Protein AF-A0A3P8M3R8-F1 (afdb_monomer_lite)

pLDDT: mean 90.1, std 13.61, range [37.38, 97.44]

InterPro domains:
  IPR016039 Thiolase-like [G3DSA:3.40.47.10] (1-56)
  IPR016039 Thiolase-like [SSF53901] (2-58)
  IPR020617 Thiolase, C-terminal [PF02803] (1-56)
  IPR050215 3-ketoacyl-CoA thiolase-like [PTHR43853] (1-55)

Foldseek 3Di:
DLADDDPPVLRLLRVQSSVVSVCVVVVHAPVVDPDDDDDPPDPVSVVVNCVSSVHDPDDPPD

Radius of gyration: 12.23 Å; chains: 1; bounding box: 37×15×29 Å

Secondary structure (DSSP, 8-state):
-------GGGGGGTHHHHHHHHHHHHT--GGG-S------S-HHHHHHHHHHHT--------

Sequence (62 aa):
MATAGVEPRLMGLGPVPAVRKVLERAGLNINDMDVIELNEAFAAQALGVLRQLGVADRCRAR

Organism: Raoultella terrigena (NCBI:txid577)

Structure (mmCIF, N/CA/C/O backbone):
data_AF-A0A3P8M3R8-F1
#
_entry.id   AF-A0A3P8M3R8-F1
#
loop_
_atom_site.group_PDB
_atom_site.id
_atom_site.type_symbol
_atom_site.label_atom_id
_atom_site.label_alt_id
_atom_site.label_comp_id
_atom_site.label_asym_id
_atom_site.label_entity_id
_atom_site.label_seq_id
_atom_site.pdbx_PDB_ins_code
_atom_site.Cartn_x
_atom_site.Cartn_y
_atom_site.Cartn_z
_atom_site.occupancy
_atom_site.B_iso_or_equiv
_atom_site.auth_seq_id
_atom_site.auth_comp_id
_atom_site.auth_asym_id
_atom_site.auth_atom_id
_atom_site.pdbx_PDB_model_num
ATOM 1 N N . MET A 1 1 ? 8.085 8.825 10.015 1.00 69.56 1 MET A N 1
ATOM 2 C CA . MET A 1 1 ? 8.547 8.310 8.699 1.00 69.56 1 MET A CA 1
ATOM 3 C C . MET A 1 1 ? 8.135 6.851 8.484 1.00 69.56 1 MET A C 1
ATOM 5 O O . MET A 1 1 ? 8.787 5.963 9.029 1.00 69.56 1 MET A O 1
ATOM 9 N N . ALA A 1 2 ? 7.052 6.573 7.749 1.00 89.56 2 ALA A N 1
ATOM 10 C CA . ALA A 1 2 ? 6.593 5.212 7.415 1.00 89.56 2 ALA A CA 1
ATOM 11 C C . ALA A 1 2 ? 7.240 4.693 6.115 1.00 89.56 2 ALA A C 1
ATOM 13 O O . ALA A 1 2 ? 6.571 4.328 5.159 1.00 89.56 2 ALA A O 1
ATOM 14 N N . THR A 1 3 ? 8.570 4.701 6.070 1.00 91.44 3 THR A N 1
ATOM 15 C CA . THR A 1 3 ? 9.333 4.249 4.903 1.00 91.44 3 THR A CA 1
ATOM 16 C C . THR A 1 3 ? 9.462 2.729 4.889 1.00 91.44 3 THR A C 1
ATOM 18 O O . THR A 1 3 ? 9.673 2.108 5.940 1.00 91.44 3 THR A O 1
ATOM 21 N N . ALA A 1 4 ? 9.351 2.138 3.703 1.00 92.75 4 ALA A N 1
ATOM 22 C CA . ALA A 1 4 ? 9.573 0.721 3.457 1.00 92.75 4 ALA A CA 1
ATOM 23 C C . ALA A 1 4 ? 10.300 0.537 2.120 1.00 92.75 4 ALA A C 1
ATOM 25 O O . ALA A 1 4 ? 10.111 1.325 1.196 1.00 92.75 4 ALA A O 1
ATOM 26 N N . GLY A 1 5 ? 11.138 -0.495 2.047 1.00 92.81 5 GLY A N 1
ATOM 27 C CA . GLY A 1 5 ? 11.800 -0.926 0.822 1.00 92.81 5 GLY A CA 1
ATOM 28 C C . GLY A 1 5 ? 11.256 -2.277 0.375 1.00 92.81 5 GLY A C 1
ATOM 29 O O . GLY A 1 5 ? 10.817 -3.080 1.198 1.00 92.81 5 GLY A O 1
ATOM 30 N N . VAL A 1 6 ? 11.299 -2.518 -0.929 1.00 95.06 6 VAL A N 1
ATOM 31 C CA . VAL A 1 6 ? 10.995 -3.808 -1.558 1.00 95.06 6 VAL A CA 1
ATOM 32 C C . VAL A 1 6 ? 12.133 -4.166 -2.506 1.00 95.06 6 VAL A C 1
ATOM 34 O O . VAL A 1 6 ? 12.933 -3.303 -2.872 1.00 95.06 6 VAL A O 1
ATOM 37 N N . GLU A 1 7 ? 12.216 -5.431 -2.915 1.00 95.81 7 GLU A N 1
ATOM 38 C CA . GLU A 1 7 ? 13.165 -5.810 -3.960 1.00 95.81 7 GLU A CA 1
ATOM 39 C C . GLU A 1 7 ? 12.914 -5.001 -5.244 1.00 95.81 7 GLU A C 1
ATOM 41 O O . GLU A 1 7 ? 11.751 -4.794 -5.600 1.00 95.81 7 GLU A O 1
ATOM 46 N N . PRO A 1 8 ? 13.958 -4.610 -6.002 1.00 95.00 8 PRO A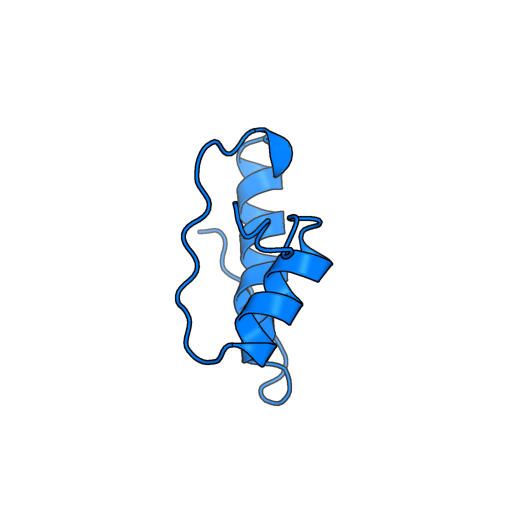 N 1
ATOM 47 C CA . PRO A 1 8 ? 13.792 -3.826 -7.230 1.00 95.00 8 PRO A CA 1
ATOM 48 C C . PRO A 1 8 ? 12.834 -4.465 -8.241 1.00 95.00 8 PRO A C 1
ATOM 50 O O . PRO A 1 8 ? 12.023 -3.777 -8.854 1.00 95.00 8 PRO A O 1
ATOM 53 N N . ARG A 1 9 ? 12.852 -5.800 -8.355 1.00 95.44 9 ARG A N 1
ATOM 54 C CA . ARG A 1 9 ? 11.937 -6.554 -9.229 1.00 95.44 9 ARG A CA 1
ATOM 55 C C . ARG A 1 9 ? 10.459 -6.451 -8.811 1.00 95.44 9 ARG A C 1
ATOM 57 O O . ARG A 1 9 ? 9.579 -6.723 -9.617 1.00 95.44 9 ARG A O 1
ATOM 64 N N . LEU A 1 10 ? 10.194 -6.078 -7.556 1.00 93.31 10 LEU A N 1
ATOM 65 C CA . LEU A 1 10 ? 8.868 -5.895 -6.957 1.00 93.31 10 LEU A CA 1
ATOM 66 C C . LEU A 1 10 ? 8.559 -4.420 -6.673 1.00 93.31 10 LEU A C 1
ATOM 68 O O . LEU A 1 10 ? 7.606 -4.140 -5.952 1.00 93.31 10 LEU A O 1
ATOM 72 N N . MET A 1 11 ? 9.340 -3.486 -7.225 1.00 93.38 11 MET A N 1
ATOM 73 C CA . MET A 1 11 ? 9.236 -2.034 -7.018 1.00 93.38 11 MET A CA 1
ATOM 74 C C . MET A 1 11 ? 7.790 -1.522 -6.950 1.00 93.38 11 MET A C 1
ATOM 76 O O . MET A 1 11 ? 7.451 -0.738 -6.067 1.00 93.38 11 MET A O 1
ATOM 80 N N . GLY A 1 12 ? 6.922 -1.995 -7.848 1.00 92.44 12 GLY A N 1
ATOM 81 C CA . GLY A 1 12 ? 5.526 -1.568 -7.898 1.00 92.44 12 GLY A CA 1
ATOM 82 C C . GLY A 1 12 ? 4.717 -1.851 -6.623 1.00 92.44 12 GLY A C 1
ATOM 83 O O . GLY A 1 12 ? 3.747 -1.155 -6.335 1.00 92.44 12 GLY A O 1
ATOM 84 N N . LEU A 1 13 ? 5.121 -2.832 -5.820 1.00 96.06 13 LEU A N 1
ATOM 85 C CA . LEU A 1 13 ? 4.459 -3.193 -4.566 1.00 96.06 13 LEU A CA 1
ATOM 86 C C . LEU A 1 13 ? 4.981 -2.406 -3.358 1.00 96.06 13 LEU A C 1
ATOM 88 O O . LEU A 1 13 ? 4.500 -2.626 -2.248 1.00 96.06 13 LEU A O 1
ATOM 92 N N . GLY A 1 14 ? 5.916 -1.470 -3.554 1.00 95.69 14 GLY A N 1
ATOM 93 C CA . GLY A 1 14 ? 6.452 -0.599 -2.502 1.00 95.69 14 GLY A CA 1
ATOM 94 C C . GLY A 1 14 ? 5.399 0.078 -1.607 1.00 95.69 14 GLY A C 1
ATOM 95 O O . GLY A 1 14 ? 5.612 0.139 -0.392 1.00 95.69 14 GLY A O 1
ATOM 96 N N . PRO A 1 15 ? 4.240 0.522 -2.135 1.00 96.25 15 PRO A N 1
ATOM 97 C CA . PRO A 1 15 ? 3.180 1.087 -1.308 1.00 96.25 15 PRO A CA 1
ATOM 98 C C . PRO A 1 15 ? 2.607 0.122 -0.262 1.00 96.25 15 PRO A C 1
ATOM 100 O O . PRO A 1 15 ? 2.230 0.574 0.811 1.00 96.25 15 PRO A O 1
ATOM 103 N N . VAL A 1 16 ? 2.574 -1.195 -0.501 1.00 96.31 16 VAL A N 1
ATOM 104 C CA . VAL A 1 16 ? 1.939 -2.160 0.421 1.00 96.31 16 VAL A CA 1
ATOM 105 C C . VAL A 1 16 ? 2.568 -2.141 1.824 1.00 96.31 16 VAL A C 1
ATOM 107 O O . VAL A 1 16 ? 1.846 -1.894 2.796 1.00 96.31 16 VAL A O 1
ATOM 110 N N . PRO A 1 17 ? 3.886 -2.370 1.993 1.00 96.94 17 PRO A N 1
ATOM 111 C CA . PRO A 1 17 ? 4.499 -2.316 3.316 1.00 96.94 17 PRO A CA 1
ATOM 112 C C . PRO A 1 17 ? 4.526 -0.894 3.894 1.00 96.94 17 PRO A C 1
ATOM 114 O O . PRO A 1 17 ? 4.443 -0.739 5.112 1.00 96.94 17 PRO A O 1
ATOM 117 N N . ALA A 1 18 ? 4.603 0.144 3.053 1.00 96.94 18 ALA A N 1
ATOM 118 C CA . ALA A 1 18 ? 4.571 1.533 3.512 1.00 96.94 18 ALA A CA 1
ATOM 119 C C . ALA A 1 18 ? 3.201 1.904 4.113 1.00 96.94 18 ALA A C 1
ATOM 121 O O . ALA A 1 18 ? 3.142 2.461 5.212 1.00 96.94 18 ALA A O 1
ATOM 122 N N . VAL A 1 19 ? 2.109 1.524 3.440 1.00 96.94 19 VAL A N 1
ATOM 123 C CA . VAL A 1 19 ? 0.730 1.756 3.892 1.00 96.94 19 VAL A CA 1
ATOM 124 C C . VAL A 1 19 ? 0.440 0.975 5.173 1.00 96.94 19 VAL A C 1
ATOM 126 O O . VAL A 1 19 ? -0.033 1.552 6.148 1.00 96.94 19 VAL A O 1
ATOM 129 N N . ARG A 1 20 ? 0.803 -0.313 5.241 1.00 96.69 20 ARG A N 1
ATOM 130 C CA . ARG A 1 20 ? 0.629 -1.100 6.479 1.00 96.69 20 ARG A CA 1
ATOM 131 C C . ARG A 1 20 ? 1.350 -0.461 7.668 1.00 96.69 20 ARG A C 1
ATOM 133 O O . ARG A 1 20 ? 0.772 -0.340 8.742 1.00 96.69 20 ARG A O 1
ATOM 140 N N . LYS A 1 21 ? 2.578 0.022 7.454 1.00 97.38 21 LYS A N 1
ATOM 141 C CA . LYS A 1 21 ? 3.384 0.678 8.492 1.00 97.38 21 LYS A CA 1
ATOM 142 C C . LYS A 1 21 ? 2.811 2.021 8.946 1.00 97.38 21 LYS A C 1
ATOM 144 O O . LYS A 1 21 ? 2.970 2.367 10.115 1.00 97.38 21 LYS A O 1
ATOM 149 N N . VAL A 1 22 ? 2.210 2.817 8.054 1.00 97.44 22 VAL A N 1
ATOM 150 C CA . VAL A 1 22 ? 1.582 4.087 8.467 1.00 97.44 22 VAL A CA 1
ATOM 151 C C . VAL A 1 22 ? 0.272 3.843 9.210 1.00 97.44 22 VAL A C 1
ATOM 153 O O . VAL A 1 22 ? 0.057 4.486 10.232 1.00 97.44 22 VAL A O 1
ATOM 156 N N . LEU A 1 23 ? -0.533 2.874 8.767 1.00 97.06 23 LEU A N 1
ATOM 157 C CA . LEU A 1 23 ? -1.787 2.493 9.422 1.00 97.06 23 LEU A CA 1
ATOM 158 C C . LEU A 1 23 ? -1.549 1.952 10.836 1.00 97.06 23 LEU A C 1
ATOM 160 O O . LEU A 1 23 ? -2.146 2.452 11.784 1.00 97.06 23 LEU A O 1
ATOM 164 N N . GLU A 1 24 ? -0.597 1.026 10.999 1.00 97.12 24 GLU A N 1
ATOM 165 C CA . GLU A 1 24 ? -0.210 0.491 12.314 1.00 97.12 24 GLU A CA 1
ATOM 166 C C . GLU A 1 24 ? 0.216 1.609 13.277 1.00 97.12 24 GLU A C 1
ATOM 168 O O . GLU A 1 24 ? -0.203 1.646 14.430 1.00 97.12 24 GLU A O 1
ATOM 173 N N . ARG A 1 25 ? 1.013 2.568 12.794 1.00 96.69 25 ARG A N 1
ATOM 174 C CA . ARG A 1 25 ? 1.478 3.699 13.609 1.00 96.69 25 ARG A CA 1
ATOM 175 C C . ARG A 1 25 ? 0.386 4.699 13.946 1.00 96.69 25 ARG A C 1
ATOM 177 O O . ARG A 1 25 ? 0.476 5.343 14.986 1.00 96.69 25 ARG A O 1
ATOM 184 N N . ALA A 1 26 ? -0.585 4.865 13.056 1.00 97.06 26 ALA A N 1
ATOM 185 C CA . ALA A 1 26 ? -1.737 5.723 13.278 1.00 97.06 26 ALA A CA 1
ATOM 186 C C . ALA A 1 26 ? -2.817 5.041 14.135 1.00 97.06 26 ALA A C 1
ATOM 188 O O . ALA A 1 26 ? -3.738 5.718 14.577 1.00 97.06 26 ALA A O 1
ATOM 189 N N . GLY A 1 27 ? -2.713 3.726 14.372 1.00 97.19 27 GLY A N 1
ATOM 190 C CA . GLY A 1 27 ? -3.766 2.946 15.020 1.00 97.19 27 GLY A CA 1
ATOM 191 C C . GLY A 1 27 ? -5.038 2.846 14.174 1.00 97.19 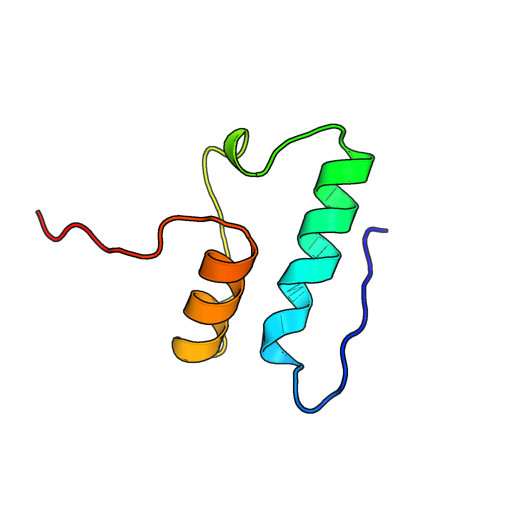27 GLY A C 1
ATOM 192 O O . GLY A 1 27 ? -6.121 2.721 14.736 1.00 97.19 27 GLY A O 1
ATOM 193 N N . LEU A 1 28 ? -4.911 2.934 12.846 1.00 97.44 28 LEU A N 1
ATOM 194 C CA . LEU A 1 28 ? -6.027 2.933 11.898 1.00 97.44 28 LEU A CA 1
ATOM 195 C C . LEU A 1 28 ? -6.051 1.647 11.072 1.00 97.44 28 LEU A C 1
ATOM 197 O O . LEU A 1 28 ? -5.035 0.976 10.873 1.00 97.44 28 LEU A O 1
ATOM 201 N N . ASN A 1 29 ? -7.222 1.329 10.544 1.00 96.19 29 ASN A N 1
ATOM 202 C CA . ASN A 1 29 ? -7.446 0.293 9.555 1.00 96.19 29 ASN A CA 1
ATOM 203 C C . ASN A 1 29 ? -7.540 0.901 8.145 1.00 96.19 29 ASN A C 1
ATOM 205 O O . ASN A 1 29 ? -7.902 2.060 7.969 1.00 96.19 29 ASN A O 1
ATOM 209 N N . ILE A 1 30 ? -7.260 0.100 7.112 1.00 94.81 30 ILE A N 1
ATOM 210 C CA . ILE A 1 30 ? -7.451 0.523 5.716 1.00 94.81 30 ILE A CA 1
ATOM 211 C C . ILE A 1 30 ? -8.912 0.900 5.428 1.00 94.81 30 ILE A C 1
ATOM 213 O O . ILE A 1 30 ? -9.167 1.785 4.620 1.00 94.81 30 ILE A O 1
ATOM 217 N N . ASN A 1 31 ? -9.859 0.265 6.124 1.00 94.25 31 ASN A N 1
ATOM 218 C CA . ASN A 1 31 ? -11.291 0.529 5.994 1.00 94.25 31 ASN A CA 1
ATOM 219 C C . ASN A 1 31 ? -11.731 1.848 6.643 1.00 94.25 31 ASN A C 1
ATOM 221 O O . ASN A 1 31 ? -12.865 2.261 6.428 1.00 94.25 31 ASN A O 1
ATOM 225 N N . ASP A 1 32 ? -10.856 2.501 7.412 1.00 96.25 32 ASP A N 1
ATOM 226 C CA . ASP A 1 32 ? -11.133 3.819 7.991 1.00 96.25 32 ASP A CA 1
ATOM 227 C C . ASP A 1 32 ? -10.843 4.949 6.987 1.00 96.25 32 ASP A C 1
ATOM 229 O O . ASP A 1 32 ? -11.053 6.120 7.291 1.00 96.25 32 ASP A O 1
ATOM 233 N N . MET A 1 33 ? -10.304 4.624 5.804 1.00 95.12 33 MET A N 1
ATOM 234 C CA . MET A 1 33 ? -9.973 5.600 4.770 1.00 95.12 33 MET A CA 1
ATOM 235 C C . MET A 1 33 ? -11.185 5.865 3.875 1.00 95.12 33 MET A C 1
ATOM 237 O O . MET A 1 33 ? -11.615 4.981 3.135 1.00 95.12 33 MET A O 1
ATOM 241 N N . ASP A 1 34 ? -11.679 7.103 3.877 1.00 93.38 34 ASP A N 1
ATOM 242 C CA . ASP A 1 34 ? -12.766 7.528 2.982 1.00 93.38 34 ASP A CA 1
ATOM 243 C C . ASP A 1 34 ? -12.330 7.558 1.509 1.00 93.38 34 ASP A C 1
ATOM 245 O O . ASP A 1 34 ? -13.105 7.254 0.602 1.00 93.38 34 ASP A O 1
ATOM 249 N N . VAL A 1 35 ? -11.073 7.945 1.267 1.00 92.94 35 VAL A N 1
ATOM 250 C CA . VAL A 1 35 ? -10.481 8.088 -0.067 1.00 92.94 35 VAL A CA 1
ATOM 251 C C . VAL A 1 35 ? -9.079 7.490 -0.063 1.00 92.94 35 VAL A C 1
ATOM 253 O O . VAL A 1 35 ? -8.288 7.733 0.849 1.00 92.94 35 VAL A O 1
ATOM 256 N N . ILE A 1 36 ? -8.762 6.723 -1.106 1.00 92.12 36 ILE A N 1
ATOM 257 C CA . ILE A 1 36 ? -7.441 6.129 -1.319 1.00 92.12 36 ILE A CA 1
ATOM 258 C C . ILE A 1 36 ? -6.894 6.651 -2.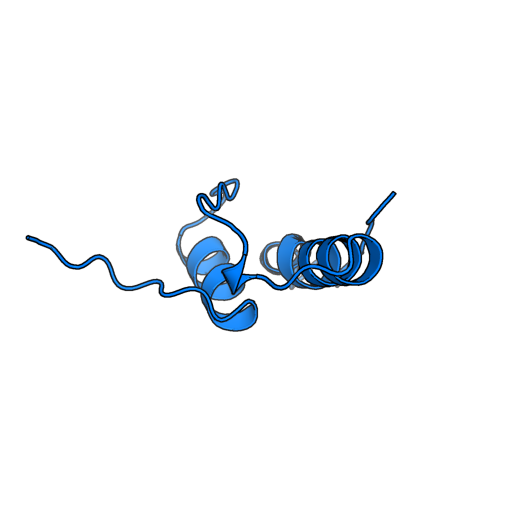643 1.00 92.12 36 ILE A C 1
ATOM 260 O O . ILE A 1 36 ? -7.352 6.257 -3.711 1.00 92.12 36 ILE A O 1
ATOM 264 N N . GLU A 1 37 ? -5.889 7.516 -2.554 1.00 93.25 37 GLU A N 1
ATOM 265 C CA . GLU A 1 37 ? -5.139 8.022 -3.702 1.00 93.25 37 GLU A CA 1
ATOM 266 C C . GLU A 1 37 ? -3.837 7.236 -3.840 1.00 93.25 37 GLU A C 1
ATOM 268 O O . GLU A 1 37 ? -2.981 7.236 -2.948 1.00 93.25 37 GLU A O 1
ATOM 273 N N . LEU A 1 38 ? -3.683 6.551 -4.969 1.00 91.94 38 LEU A N 1
ATOM 274 C CA . LEU A 1 38 ? -2.483 5.798 -5.299 1.00 91.94 38 LEU A CA 1
ATOM 275 C C . LEU A 1 38 ? -1.854 6.411 -6.545 1.00 91.94 38 LEU A C 1
ATOM 277 O O . LEU A 1 38 ? -2.518 6.568 -7.564 1.00 91.94 38 LEU A O 1
ATOM 281 N N . ASN A 1 39 ? -0.555 6.714 -6.494 1.00 92.38 39 ASN A N 1
ATOM 282 C CA . ASN A 1 39 ? 0.164 7.091 -7.703 1.00 92.38 39 ASN A CA 1
ATOM 283 C C . ASN A 1 39 ? 0.173 5.906 -8.679 1.00 92.38 39 ASN A C 1
ATOM 285 O O . ASN A 1 39 ? 0.801 4.877 -8.420 1.00 92.38 39 ASN A O 1
ATOM 289 N N . GLU A 1 40 ? -0.540 6.056 -9.790 1.00 92.00 40 GLU A 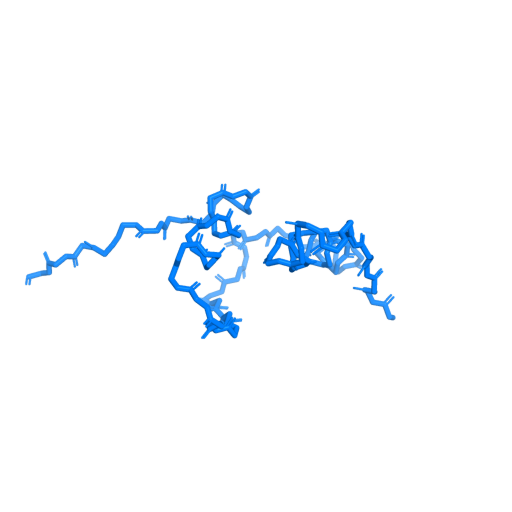N 1
ATOM 290 C CA . GLU A 1 40 ? -0.657 5.024 -10.807 1.00 92.00 40 GLU A CA 1
ATOM 291 C C . GLU A 1 40 ? 0.501 5.133 -11.800 1.00 92.00 40 GLU A C 1
ATOM 293 O O . GLU A 1 40 ? 0.413 5.795 -12.832 1.00 92.00 40 GLU A O 1
ATOM 298 N N . ALA A 1 41 ? 1.611 4.467 -11.484 1.00 92.31 41 ALA A N 1
ATOM 299 C CA . ALA A 1 41 ? 2.691 4.300 -12.452 1.00 92.31 41 ALA A CA 1
ATOM 300 C C . ALA A 1 41 ? 2.285 3.315 -13.566 1.00 92.31 41 ALA A C 1
ATOM 302 O O . ALA A 1 41 ? 2.601 3.532 -14.733 1.00 92.31 41 ALA A O 1
ATOM 303 N N . PHE A 1 42 ? 1.581 2.233 -13.201 1.00 94.19 42 PHE A N 1
ATOM 304 C CA . PHE A 1 42 ? 1.050 1.224 -14.121 1.00 94.19 42 PHE A CA 1
ATOM 305 C C . PHE A 1 42 ? -0.208 0.565 -13.535 1.00 94.19 42 PHE A C 1
ATOM 307 O O . PHE A 1 42 ? -0.218 0.191 -12.362 1.00 94.19 42 PHE A O 1
ATOM 314 N N . ALA A 1 43 ? -1.215 0.282 -14.366 1.00 93.62 43 ALA A N 1
ATOM 315 C CA . ALA A 1 43 ? -2.466 -0.341 -13.919 1.00 93.62 43 ALA A CA 1
ATOM 316 C C . ALA A 1 43 ? -2.257 -1.690 -13.197 1.00 93.62 43 ALA A C 1
ATOM 318 O O . ALA A 1 43 ? -2.816 -1.930 -12.129 1.00 93.62 43 ALA A O 1
ATOM 319 N N . ALA A 1 44 ? -1.404 -2.574 -13.732 1.00 93.38 44 ALA A N 1
ATOM 320 C CA . ALA A 1 44 ? -1.128 -3.878 -13.113 1.00 93.38 44 ALA A CA 1
ATOM 321 C C . ALA A 1 44 ? -0.525 -3.743 -11.704 1.00 93.38 44 ALA A C 1
ATOM 323 O O . ALA A 1 44 ? -0.844 -4.521 -10.803 1.00 93.38 44 ALA A O 1
ATOM 324 N N . GLN A 1 45 ? 0.323 -2.732 -11.511 1.00 95.19 45 GLN A N 1
ATOM 325 C CA . GLN A 1 45 ? 0.904 -2.408 -10.219 1.00 95.19 45 GLN A CA 1
ATOM 326 C C . GLN A 1 45 ? -0.166 -1.885 -9.256 1.00 95.19 45 GLN A C 1
ATOM 328 O O . GLN A 1 45 ? -0.247 -2.381 -8.131 1.00 95.19 45 GLN A O 1
ATOM 333 N N . ALA A 1 46 ? -0.997 -0.940 -9.699 1.00 94.25 46 ALA A N 1
ATOM 334 C CA . ALA A 1 46 ? -2.055 -0.361 -8.880 1.00 94.25 46 ALA A CA 1
ATOM 335 C C . ALA A 1 46 ? -3.040 -1.434 -8.397 1.00 94.25 46 ALA A C 1
ATOM 337 O O . ALA A 1 46 ? -3.282 -1.561 -7.196 1.00 94.25 46 ALA A O 1
ATOM 338 N N . LEU A 1 47 ? -3.507 -2.298 -9.305 1.00 94.38 47 LEU A N 1
ATOM 339 C CA . LEU A 1 47 ? -4.351 -3.448 -8.964 1.00 94.38 47 LEU A CA 1
ATOM 340 C C . LEU A 1 47 ? -3.665 -4.392 -7.966 1.00 94.38 47 LEU A C 1
ATOM 342 O O . LEU A 1 47 ? -4.300 -4.871 -7.027 1.00 94.38 47 LEU A O 1
ATOM 346 N N . GLY A 1 48 ? -2.366 -4.654 -8.138 1.00 94.75 48 GLY A N 1
ATOM 347 C CA . GLY A 1 48 ? -1.586 -5.473 -7.209 1.00 94.75 48 GLY A CA 1
ATOM 348 C C . GLY A 1 48 ? -1.541 -4.890 -5.794 1.00 94.75 48 GLY A C 1
ATOM 349 O O . GLY A 1 48 ? -1.748 -5.620 -4.822 1.00 94.75 48 GLY A O 1
ATOM 350 N N . VAL A 1 49 ? -1.325 -3.577 -5.676 1.00 95.75 49 VAL A N 1
ATOM 351 C CA . VAL A 1 49 ? -1.326 -2.864 -4.391 1.00 95.75 49 VAL A CA 1
ATOM 352 C C . VAL A 1 49 ? -2.707 -2.899 -3.742 1.00 95.75 49 VAL A C 1
ATOM 354 O O . VAL A 1 49 ? -2.810 -3.305 -2.584 1.00 95.75 49 VAL A O 1
ATOM 357 N N . LEU A 1 50 ? -3.764 -2.539 -4.478 1.00 94.69 50 LEU A N 1
ATOM 358 C CA . LEU A 1 50 ? -5.137 -2.521 -3.960 1.00 94.69 50 LEU A CA 1
ATOM 359 C C .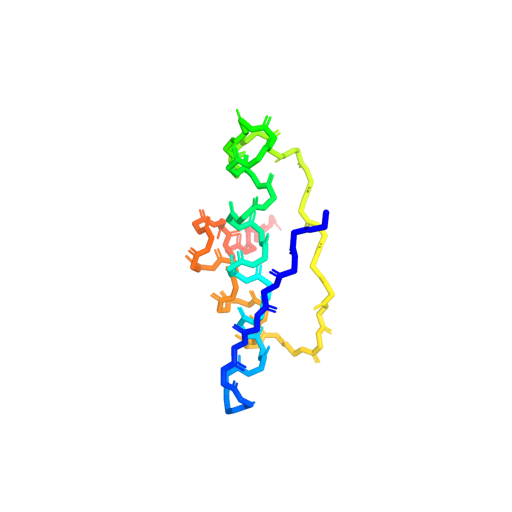 LEU A 1 50 ? -5.544 -3.897 -3.420 1.00 94.69 50 LEU A C 1
ATOM 361 O O . LEU A 1 50 ? -5.979 -4.007 -2.274 1.00 94.69 50 LEU A O 1
ATOM 365 N N . ARG A 1 51 ? -5.288 -4.966 -4.185 1.00 94.69 51 ARG A N 1
ATOM 366 C CA . ARG A 1 51 ? -5.590 -6.345 -3.766 1.00 94.69 51 ARG A CA 1
ATOM 367 C C . ARG A 1 51 ? -4.847 -6.755 -2.498 1.00 94.69 51 ARG A C 1
ATOM 369 O O . ARG A 1 51 ? -5.445 -7.368 -1.620 1.00 94.69 51 ARG A O 1
ATOM 376 N N . GLN A 1 52 ? -3.562 -6.419 -2.371 1.00 95.12 52 GLN A N 1
ATOM 377 C CA . GLN A 1 52 ? -2.775 -6.765 -1.177 1.00 95.12 52 GLN A CA 1
ATOM 378 C C . GLN A 1 52 ? -3.140 -5.939 0.062 1.00 95.12 52 GLN A C 1
ATOM 380 O O . GLN A 1 52 ? -2.909 -6.388 1.192 1.00 95.12 52 GLN A O 1
ATOM 385 N N . LEU A 1 53 ? -3.690 -4.742 -0.137 1.00 94.56 53 LEU A N 1
ATOM 386 C CA . LEU A 1 53 ? -4.242 -3.907 0.927 1.00 94.56 53 LEU A CA 1
ATOM 387 C C . LEU A 1 53 ? -5.700 -4.256 1.256 1.00 94.56 53 LEU A C 1
ATOM 389 O O . LEU A 1 53 ? -6.226 -3.730 2.228 1.00 94.56 53 LEU A O 1
ATOM 393 N N . GLY A 1 54 ? -6.334 -5.160 0.501 1.00 92.56 54 GLY A N 1
ATOM 394 C CA . GLY A 1 54 ? -7.729 -5.553 0.709 1.00 92.56 54 GLY A CA 1
ATOM 395 C C . GLY A 1 54 ? -8.746 -4.524 0.209 1.00 92.56 54 GLY A C 1
ATOM 396 O O . GLY A 1 54 ? -9.909 -4.582 0.594 1.00 92.56 54 GLY A O 1
ATOM 397 N N . VAL A 1 55 ? -8.324 -3.595 -0.650 1.00 91.69 55 VAL A N 1
ATOM 398 C CA . VAL A 1 55 ? -9.183 -2.567 -1.241 1.00 91.69 55 VAL A CA 1
ATOM 399 C C . VAL A 1 55 ? -9.871 -3.138 -2.477 1.00 91.69 55 VAL A C 1
ATOM 401 O O . VAL A 1 55 ? -9.234 -3.782 -3.315 1.00 91.69 55 VAL A O 1
ATOM 404 N N . ALA A 1 56 ? -11.178 -2.906 -2.602 1.00 85.62 56 ALA A N 1
ATOM 405 C CA . ALA A 1 56 ? -11.936 -3.346 -3.764 1.00 85.62 56 ALA A CA 1
ATOM 406 C C . ALA A 1 56 ? -11.436 -2.639 -5.036 1.00 85.62 56 ALA A C 1
ATOM 408 O O . ALA A 1 56 ? -11.501 -1.421 -5.149 1.00 85.62 56 ALA A O 1
ATOM 409 N N . ASP A 1 57 ? -10.975 -3.418 -6.012 1.00 79.62 57 ASP A N 1
ATOM 410 C CA . ASP A 1 57 ? -10.436 -2.952 -7.297 1.00 79.62 57 ASP A CA 1
ATOM 411 C C . ASP A 1 57 ? -11.453 -3.059 -8.448 1.00 79.62 57 ASP A C 1
ATOM 413 O O . ASP A 1 57 ? -11.158 -2.746 -9.602 1.00 79.62 57 ASP A O 1
ATOM 417 N N . ARG A 1 58 ? -12.675 -3.518 -8.153 1.00 68.81 58 ARG A N 1
ATOM 418 C CA . ARG A 1 58 ? -13.746 -3.631 -9.144 1.00 68.81 58 ARG A CA 1
ATOM 419 C C . ARG A 1 58 ? -14.413 -2.279 -9.336 1.00 68.81 58 ARG A C 1
ATOM 421 O O . ARG A 1 58 ? -15.207 -1.848 -8.502 1.00 68.81 58 ARG A O 1
ATOM 428 N N . CYS A 1 59 ? -14.177 -1.673 -10.492 1.00 51.56 59 CYS A N 1
ATOM 429 C CA . CYS A 1 59 ? -15.049 -0.630 -11.009 1.00 51.56 59 CYS A CA 1
ATOM 430 C C . CYS A 1 59 ? -16.452 -1.231 -11.210 1.00 51.56 59 CYS A C 1
ATOM 432 O O . CYS A 1 59 ? -16.670 -2.020 -12.131 1.00 51.56 59 CYS A O 1
ATOM 434 N N . ARG A 1 60 ? -17.420 -0.899 -10.345 1.00 44.03 60 ARG A N 1
ATOM 435 C CA . ARG A 1 60 ? -18.835 -1.049 -10.708 1.00 44.03 60 ARG A CA 1
ATOM 436 C C . ARG A 1 60 ? -19.113 0.019 -11.760 1.00 44.03 60 ARG A C 1
ATOM 438 O O . ARG A 1 60 ? -19.358 1.167 -11.407 1.00 44.03 60 ARG A O 1
ATOM 445 N N . ALA A 1 61 ? -19.033 -0.354 -13.036 1.00 37.53 61 ALA A N 1
ATOM 446 C CA . ALA A 1 61 ? -19.659 0.431 -14.088 1.00 37.53 61 ALA A CA 1
ATOM 447 C C . ALA A 1 61 ? -21.149 0.523 -13.737 1.00 37.53 61 ALA A C 1
ATOM 449 O O . ALA A 1 61 ? -21.824 -0.503 -13.607 1.00 37.53 61 ALA A O 1
ATOM 450 N N . ARG A 1 62 ? -21.599 1.738 -13.439 1.00 37.38 62 ARG A N 1
ATOM 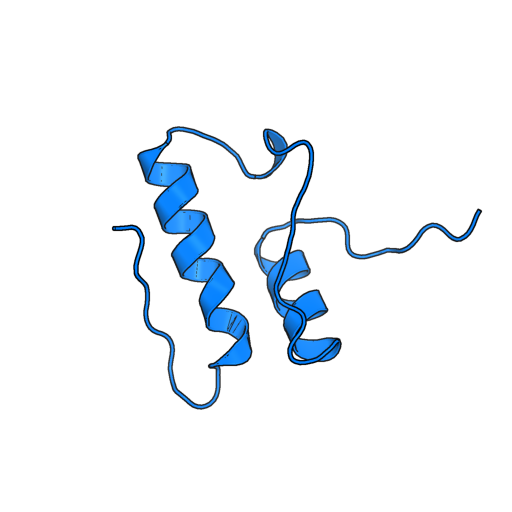451 C CA . ARG A 1 62 ? -23.014 2.058 -13.313 1.00 37.38 62 ARG A CA 1
ATOM 452 C C . ARG A 1 62 ? -23.612 2.196 -14.703 1.00 37.38 62 ARG A C 1
ATOM 454 O O . ARG A 1 62 ? -22.883 2.706 -15.582 1.00 37.38 62 ARG A O 1
#